Protein AF-A0A382LSY8-F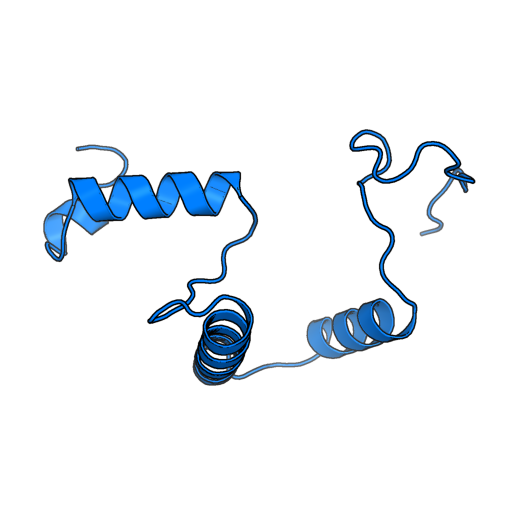1 (afdb_monomer_lite)

Sequence (92 aa):
MSVSPFVINAAGKLTALGGSAQSEQVAQVQFEAASQHVDLALLRSQVSKQIAGITGAEAACITSGAAAGIAISVAALITGDHLHRIQQLPQT

Radius of gyration: 18.02 Å; chains: 1; bounding box: 39×29×45 Å

Structure (mmCIF, N/CA/C/O backbone):
data_AF-A0A382LSY8-F1
#
_entry.id   AF-A0A382LSY8-F1
#
loop_
_atom_site.group_PDB
_atom_site.id
_atom_site.type_symbol
_atom_site.label_atom_id
_atom_site.label_alt_id
_atom_site.label_comp_id
_atom_site.label_asym_id
_atom_site.label_entity_id
_atom_site.label_seq_id
_atom_site.pdbx_PDB_ins_code
_atom_site.Cartn_x
_atom_site.Cartn_y
_atom_site.Cartn_z
_atom_site.occupancy
_atom_site.B_iso_or_equiv
_atom_site.auth_seq_id
_atom_site.auth_comp_id
_atom_site.auth_asym_id
_atom_site.auth_atom_id
_atom_site.pdbx_PDB_model_num
ATOM 1 N N . MET A 1 1 ? 1.614 4.957 24.619 1.00 51.38 1 MET A N 1
ATOM 2 C CA . MET A 1 1 ? 1.090 6.261 24.153 1.00 51.38 1 MET A CA 1
ATOM 3 C C . MET A 1 1 ? -0.402 6.101 23.916 1.00 51.38 1 MET A C 1
ATOM 5 O O . MET A 1 1 ? -0.769 5.165 23.223 1.00 51.38 1 MET A O 1
ATOM 9 N N . SER A 1 2 ? -1.243 6.940 24.524 1.00 60.12 2 SER A N 1
ATOM 10 C CA . SER A 1 2 ? -2.689 6.958 24.249 1.00 60.12 2 SER A CA 1
ATOM 11 C C . SER A 1 2 ? -2.961 7.866 23.053 1.00 60.12 2 SER A C 1
ATOM 13 O O . SER A 1 2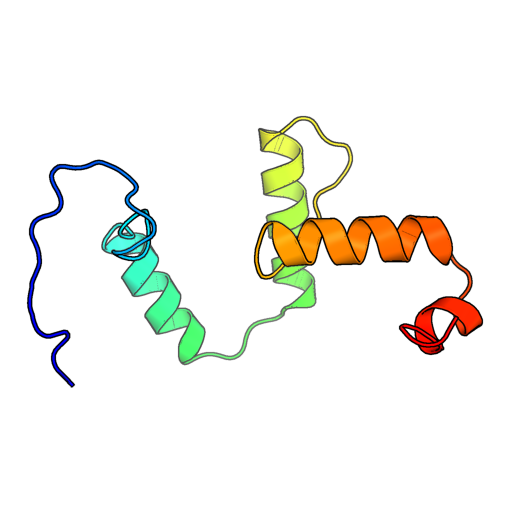 ? -2.403 8.961 22.989 1.00 60.12 2 SER A O 1
ATOM 15 N N . VAL A 1 3 ? -3.806 7.422 22.121 1.00 67.62 3 VAL A N 1
ATOM 16 C CA . VAL A 1 3 ? -4.323 8.262 21.033 1.00 67.62 3 VAL A CA 1
ATOM 17 C C . VAL A 1 3 ? -5.351 9.205 21.660 1.00 67.62 3 VAL A C 1
ATOM 19 O O . VAL A 1 3 ? -6.472 8.795 21.948 1.00 67.62 3 VAL A O 1
ATOM 22 N N . SER A 1 4 ? -4.951 10.438 21.965 1.00 73.31 4 SER A N 1
ATOM 23 C CA . SER A 1 4 ? -5.820 11.432 22.602 1.00 73.31 4 SER A CA 1
ATOM 24 C C . SER A 1 4 ? -5.872 12.714 21.769 1.00 73.31 4 SER A C 1
ATOM 26 O O . SER A 1 4 ? -4.810 13.197 21.370 1.00 73.31 4 SER A O 1
ATOM 28 N N . PRO A 1 5 ? -7.070 13.298 21.553 1.00 83.88 5 PRO A N 1
ATOM 29 C CA . PRO A 1 5 ? -8.376 12.874 22.085 1.00 83.88 5 PRO A CA 1
ATOM 30 C C . PRO A 1 5 ? -9.055 11.747 21.275 1.00 83.88 5 PRO A C 1
ATOM 32 O O . PRO A 1 5 ? -8.888 11.652 20.062 1.00 83.88 5 PRO A O 1
ATOM 35 N N . PHE A 1 6 ? -9.863 10.920 21.951 1.00 87.69 6 PHE A N 1
ATOM 36 C CA . PHE A 1 6 ? -10.808 9.989 21.316 1.00 87.69 6 PHE A CA 1
ATOM 37 C C . PHE A 1 6 ? -11.924 10.778 20.617 1.00 87.69 6 PHE A C 1
ATOM 39 O O . PHE A 1 6 ? -12.490 11.700 21.207 1.00 87.69 6 PHE A O 1
ATOM 46 N N . VAL A 1 7 ? -12.249 10.418 19.373 1.00 92.19 7 VAL A N 1
ATOM 47 C CA . VAL A 1 7 ? -13.218 11.143 18.538 1.00 92.19 7 VAL A CA 1
ATOM 48 C C . VAL A 1 7 ? -14.278 10.185 18.005 1.00 92.19 7 VAL A C 1
ATOM 50 O O . VAL A 1 7 ? -13.955 9.174 17.384 1.00 92.19 7 VAL A O 1
ATOM 53 N N . ILE A 1 8 ? -15.553 10.538 18.187 1.00 92.62 8 ILE A N 1
ATOM 54 C CA . ILE A 1 8 ? -16.672 9.883 17.502 1.00 92.62 8 ILE A CA 1
ATOM 55 C C . ILE A 1 8 ? -16.883 10.591 16.163 1.00 92.62 8 ILE A C 1
ATOM 57 O O . ILE A 1 8 ? -17.283 11.753 16.118 1.00 92.62 8 ILE A O 1
ATOM 61 N N . ASN A 1 9 ? -16.607 9.892 15.063 1.00 93.19 9 ASN A N 1
ATOM 62 C CA . ASN A 1 9 ? -16.765 10.428 13.714 1.00 93.19 9 ASN A CA 1
ATOM 63 C C . ASN A 1 9 ? -18.143 10.067 13.130 1.00 93.19 9 ASN A C 1
ATOM 65 O O . ASN A 1 9 ? -18.366 8.930 12.717 1.00 93.19 9 ASN A O 1
ATOM 69 N N . ALA A 1 10 ? -19.039 11.054 13.044 1.00 94.50 10 ALA A N 1
ATOM 70 C CA . ALA A 1 10 ? -20.347 10.940 12.388 1.00 94.50 10 ALA A CA 1
ATOM 71 C C . ALA A 1 10 ? -20.379 11.529 10.956 1.00 94.50 10 ALA A C 1
ATOM 73 O O . ALA A 1 10 ? -21.440 11.605 10.345 1.00 94.50 10 ALA A O 1
ATOM 74 N N . ALA A 1 11 ? -19.228 11.940 10.407 1.00 94.69 11 ALA A N 1
ATOM 75 C CA . ALA A 1 11 ? -19.094 12.597 9.100 1.00 94.69 11 ALA A CA 1
ATOM 76 C C . ALA A 1 11 ? -18.616 11.649 7.976 1.00 94.69 11 ALA A C 1
ATOM 78 O O . ALA A 1 11 ? -18.196 12.095 6.908 1.00 94.69 11 ALA A O 1
ATOM 79 N N . GLY A 1 12 ? -18.640 10.331 8.197 1.00 91.81 12 GLY A N 1
ATOM 80 C CA . GLY A 1 12 ? -18.200 9.342 7.208 1.00 91.81 12 GLY A CA 1
ATOM 81 C C . GLY A 1 12 ? -16.673 9.235 7.109 1.00 91.81 12 GLY A C 1
ATOM 82 O O . GLY A 1 12 ? -15.989 9.106 8.121 1.00 91.81 12 GLY A O 1
ATOM 83 N N . LYS A 1 13 ? -16.111 9.233 5.893 1.00 92.25 13 LYS A N 1
ATOM 84 C CA . LYS A 1 13 ? -14.667 9.013 5.646 1.00 92.25 13 LYS A CA 1
ATOM 85 C C . LYS A 1 13 ? -13.873 10.323 5.650 1.00 92.25 13 LYS A C 1
ATOM 87 O O . LYS A 1 13 ? -13.232 10.679 4.667 1.00 92.25 13 LYS A O 1
ATOM 92 N N . LEU A 1 14 ? -13.949 11.056 6.758 1.00 94.75 14 LEU A N 1
ATOM 93 C CA . LEU A 1 14 ? -13.377 12.394 6.884 1.00 94.75 14 LEU A CA 1
ATOM 94 C C . LEU A 1 14 ? -11.837 12.370 6.879 1.00 94.75 14 LEU A C 1
ATOM 96 O O . LEU A 1 14 ? -11.214 11.869 7.814 1.00 94.75 14 LEU A O 1
ATOM 100 N N . THR A 1 15 ? -11.216 12.973 5.860 1.00 94.06 15 THR A N 1
ATOM 101 C CA . THR A 1 15 ? -9.749 13.031 5.692 1.00 94.06 15 THR A CA 1
ATOM 102 C C . THR A 1 15 ? -9.032 13.656 6.887 1.00 94.06 15 THR A C 1
ATOM 104 O O . THR A 1 15 ? -7.996 13.152 7.306 1.00 94.06 15 THR A O 1
ATOM 107 N N . ALA A 1 16 ? -9.604 14.708 7.484 1.00 93.62 16 ALA A N 1
ATOM 108 C CA . ALA A 1 16 ? -9.028 15.374 8.655 1.00 93.62 16 ALA A CA 1
ATOM 109 C C . ALA A 1 16 ? -8.916 14.457 9.891 1.00 93.62 16 ALA A C 1
ATOM 111 O O . ALA A 1 16 ? -8.104 14.723 10.769 1.00 93.62 16 ALA A O 1
ATOM 112 N N . LEU A 1 17 ? -9.703 13.374 9.946 1.00 92.94 17 LEU A N 1
ATOM 113 C CA . LEU A 1 17 ? -9.657 12.352 10.999 1.00 92.94 17 LEU A CA 1
ATOM 114 C C . LEU A 1 17 ? -8.981 11.047 10.537 1.00 92.94 17 LEU A C 1
ATOM 116 O O . LEU A 1 17 ? -9.107 10.023 11.202 1.00 92.94 17 LEU A O 1
ATOM 120 N N . GLY A 1 18 ? -8.291 11.054 9.393 1.00 90.62 18 GLY A N 1
ATOM 121 C CA . GLY A 1 18 ? -7.599 9.873 8.862 1.00 90.62 18 GLY A CA 1
ATOM 122 C C . GLY A 1 18 ? -8.470 8.932 8.020 1.00 90.62 18 GLY A C 1
ATOM 123 O O . GLY A 1 18 ? -8.028 7.844 7.660 1.00 90.62 18 GLY A O 1
ATOM 124 N N . GLY A 1 19 ? -9.692 9.334 7.654 1.00 93.25 19 GLY A N 1
ATOM 125 C CA . GLY A 1 19 ? -10.540 8.580 6.731 1.00 93.25 19 GLY A CA 1
ATOM 126 C C . GLY A 1 19 ? -11.268 7.399 7.382 1.00 93.25 19 GLY A C 1
ATOM 127 O O . GLY A 1 19 ? -12.140 7.590 8.228 1.00 93.25 19 GLY A O 1
ATOM 128 N N . SER A 1 20 ? -10.994 6.176 6.917 1.00 92.94 20 SER A N 1
ATOM 129 C CA . SER A 1 20 ? -11.632 4.958 7.440 1.00 92.94 20 SER A CA 1
ATOM 130 C C . SER A 1 20 ? -10.847 4.385 8.613 1.00 92.94 20 SER A C 1
ATOM 132 O O . SER A 1 20 ? -9.693 4.006 8.439 1.00 92.94 20 SER A O 1
ATOM 134 N N . ALA A 1 21 ? -11.502 4.206 9.761 1.00 92.44 21 ALA A N 1
ATOM 135 C CA . ALA A 1 21 ? -10.973 3.345 10.813 1.00 92.44 21 ALA A CA 1
ATOM 136 C C . ALA A 1 21 ? -10.907 1.887 10.325 1.00 92.44 21 ALA A C 1
ATOM 138 O O . ALA A 1 21 ? -11.820 1.416 9.637 1.00 92.44 21 ALA A O 1
ATOM 139 N N . GLN A 1 22 ? -9.828 1.185 10.672 1.00 94.19 22 GLN A N 1
ATOM 140 C CA . GLN A 1 22 ? -9.700 -0.245 10.406 1.00 94.19 22 GLN A CA 1
ATOM 141 C C . GLN A 1 22 ? -10.585 -1.050 11.364 1.00 94.19 22 GLN A C 1
ATOM 143 O O . GLN A 1 22 ? -10.817 -0.643 12.500 1.00 94.19 22 GLN A O 1
ATOM 148 N N . SER A 1 23 ? -11.068 -2.209 10.914 1.00 96.44 23 SER A N 1
ATOM 149 C CA . SER A 1 23 ? -11.669 -3.198 11.816 1.00 96.44 23 SER A CA 1
ATOM 150 C C . SER A 1 23 ? -10.610 -3.766 12.765 1.00 96.44 23 SER A C 1
ATOM 152 O O . SER A 1 23 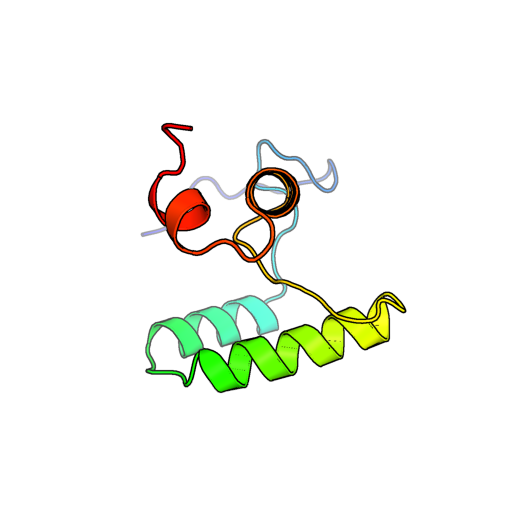? -9.450 -3.882 12.366 1.00 96.44 23 SER A O 1
ATOM 154 N N . GLU A 1 24 ? -11.022 -4.220 13.949 1.00 96.25 24 GLU A N 1
ATOM 155 C CA . GLU A 1 24 ? -10.140 -4.833 14.955 1.00 96.25 24 GLU A CA 1
ATOM 156 C C . GLU A 1 24 ? -9.273 -5.959 14.376 1.00 96.25 24 GLU A C 1
ATOM 158 O O . GLU A 1 24 ? -8.060 -5.968 14.565 1.00 96.25 24 GLU A O 1
ATOM 163 N N . GLN A 1 25 ? -9.870 -6.840 13.567 1.00 97.75 25 GLN A N 1
ATOM 164 C CA . GLN A 1 25 ? -9.156 -7.938 12.915 1.00 97.75 25 GLN A CA 1
ATOM 165 C C . GLN A 1 25 ? -7.984 -7.451 12.046 1.00 97.75 25 GLN A C 1
ATOM 167 O O . GLN A 1 25 ? -6.892 -8.006 12.106 1.00 97.75 25 GLN A O 1
ATOM 172 N N . VAL A 1 26 ? -8.191 -6.406 11.239 1.00 96.94 26 VAL A N 1
ATOM 173 C CA . VAL A 1 26 ? -7.146 -5.859 10.355 1.00 96.94 26 VAL A CA 1
ATOM 174 C C . VAL A 1 26 ? -6.041 -5.190 11.170 1.00 96.94 26 VAL A C 1
ATOM 176 O O . VAL A 1 26 ? -4.865 -5.397 10.874 1.00 96.94 26 VAL A O 1
ATOM 179 N N . ALA A 1 27 ? -6.407 -4.432 12.207 1.00 96.56 27 ALA A N 1
ATOM 180 C CA . ALA A 1 27 ? -5.439 -3.784 13.088 1.00 96.56 27 ALA A CA 1
ATOM 181 C C . ALA A 1 27 ? -4.553 -4.817 13.809 1.00 96.56 27 ALA A C 1
ATOM 183 O O . ALA A 1 27 ? -3.337 -4.641 13.883 1.00 96.56 27 ALA A O 1
ATOM 184 N N . GLN A 1 28 ? -5.144 -5.923 14.270 1.00 96.44 28 GLN A N 1
ATOM 185 C CA . GLN A 1 28 ? -4.420 -7.012 14.924 1.00 96.44 28 GLN A CA 1
ATOM 186 C C . GLN A 1 28 ? -3.427 -7.698 13.972 1.00 96.44 28 GLN A C 1
ATOM 188 O O . GLN A 1 28 ? -2.258 -7.862 14.314 1.00 96.44 28 GLN A O 1
ATOM 193 N N . VAL A 1 29 ? -3.850 -8.020 12.744 1.00 95.81 29 VAL A N 1
ATOM 194 C CA . VAL A 1 29 ? -2.955 -8.609 11.730 1.00 95.81 29 VAL A CA 1
ATOM 195 C C . VAL A 1 29 ? -1.813 -7.653 11.375 1.00 95.81 29 VAL A C 1
ATOM 197 O O . VAL A 1 29 ? -0.671 -8.082 11.216 1.00 95.81 29 VAL A O 1
ATOM 200 N N . GLN A 1 30 ? -2.091 -6.350 11.268 1.00 94.88 30 GLN A N 1
ATOM 201 C CA . GLN A 1 30 ? -1.054 -5.354 10.998 1.00 94.88 30 GLN A CA 1
ATOM 202 C C . GLN A 1 30 ? -0.034 -5.267 12.143 1.00 94.88 30 GLN A C 1
ATOM 204 O O . GLN A 1 30 ? 1.165 -5.165 11.879 1.00 94.88 30 GLN A O 1
ATOM 209 N N . PHE A 1 31 ? -0.493 -5.340 13.395 1.00 95.19 31 PHE A N 1
ATOM 210 C CA . PHE A 1 31 ? 0.376 -5.387 14.571 1.00 95.19 31 PHE A CA 1
ATOM 211 C C . PHE A 1 31 ? 1.285 -6.624 14.561 1.00 95.19 31 PHE A C 1
ATOM 213 O O . PHE A 1 31 ? 2.496 -6.500 14.743 1.00 95.19 31 PHE A O 1
ATOM 220 N N . GLU A 1 32 ? 0.729 -7.804 14.285 1.00 94.50 32 GLU A N 1
ATOM 221 C CA . GLU A 1 32 ? 1.500 -9.048 14.196 1.00 94.50 32 GLU A CA 1
ATOM 222 C C . GLU A 1 32 ? 2.550 -8.981 13.083 1.00 94.50 32 GLU A C 1
ATOM 224 O O . GLU A 1 32 ? 3.731 -9.239 13.334 1.00 94.50 32 GLU A O 1
ATOM 229 N N . ALA A 1 33 ? 2.150 -8.547 11.883 1.00 93.62 33 ALA A N 1
ATOM 230 C CA . ALA A 1 33 ? 3.042 -8.412 10.735 1.00 93.62 33 ALA A CA 1
ATOM 231 C C . ALA A 1 33 ? 4.208 -7.445 11.004 1.00 93.62 33 ALA A C 1
ATOM 233 O O . ALA A 1 33 ? 5.320 -7.687 10.541 1.00 93.62 33 ALA A O 1
ATOM 234 N N . ALA A 1 34 ? 3.987 -6.381 11.785 1.00 95.06 34 ALA A N 1
ATOM 235 C CA . ALA A 1 34 ? 5.032 -5.420 12.141 1.00 95.06 34 ALA A CA 1
ATOM 236 C C . ALA A 1 34 ? 6.146 -6.013 13.027 1.00 95.06 34 ALA A C 1
ATOM 238 O O . ALA A 1 34 ? 7.233 -5.443 13.107 1.00 95.06 34 ALA A O 1
ATOM 239 N N . SER A 1 35 ? 5.890 -7.146 13.686 1.00 95.75 35 SER A N 1
ATOM 240 C CA . SER A 1 35 ? 6.838 -7.823 14.582 1.00 95.75 35 SER A CA 1
ATOM 241 C C . SER A 1 35 ? 7.560 -9.017 13.943 1.00 95.75 35 SER A C 1
ATOM 243 O O . SER A 1 35 ? 8.328 -9.707 14.616 1.00 95.75 35 SER A O 1
ATOM 245 N N . GLN A 1 36 ? 7.324 -9.279 12.654 1.00 95.38 36 GLN A N 1
ATOM 246 C CA . GLN A 1 36 ? 7.806 -10.468 11.952 1.00 95.38 36 GLN A CA 1
ATOM 247 C C . GLN A 1 36 ? 8.539 -10.105 10.656 1.00 95.38 36 GLN A C 1
ATOM 249 O O . GLN A 1 36 ? 8.327 -9.052 10.060 1.00 95.38 36 GLN A O 1
ATOM 254 N N . HIS A 1 37 ? 9.395 -11.015 10.191 1.00 95.25 37 HIS A N 1
ATOM 255 C CA . HIS A 1 37 ? 9.946 -10.941 8.841 1.00 95.25 37 HIS A CA 1
ATOM 256 C C . HIS A 1 37 ? 8.993 -11.641 7.874 1.00 95.25 37 HIS A C 1
ATOM 258 O O . HIS A 1 37 ? 8.514 -12.737 8.159 1.00 95.25 37 HIS A O 1
ATOM 264 N N . VAL A 1 38 ? 8.747 -11.024 6.721 1.00 91.19 38 VAL A N 1
ATOM 265 C CA . VAL A 1 38 ? 7.845 -11.551 5.691 1.00 91.19 38 VAL A CA 1
ATOM 266 C C . VAL A 1 38 ? 8.554 -11.617 4.344 1.00 91.19 38 VAL A C 1
ATOM 268 O O . VAL A 1 38 ? 9.350 -10.739 4.004 1.00 91.19 38 VAL A O 1
ATOM 271 N N . ASP A 1 39 ? 8.241 -12.640 3.549 1.00 95.62 39 ASP A N 1
ATOM 272 C CA . ASP A 1 39 ? 8.638 -12.677 2.143 1.00 95.62 39 ASP A CA 1
ATOM 273 C C . ASP A 1 39 ? 7.797 -11.661 1.359 1.00 95.62 39 ASP A C 1
ATOM 275 O O . ASP A 1 39 ? 6.662 -11.920 0.944 1.00 95.62 39 ASP A O 1
ATOM 279 N N . LEU A 1 40 ? 8.362 -10.468 1.175 1.00 93.94 40 LEU A N 1
ATOM 280 C CA . LEU A 1 40 ? 7.697 -9.375 0.472 1.00 93.94 40 LEU A CA 1
ATOM 281 C C . LEU A 1 40 ? 7.460 -9.679 -1.010 1.00 93.94 40 LEU A C 1
ATOM 283 O O . LEU A 1 40 ? 6.515 -9.134 -1.584 1.00 93.94 40 LEU A O 1
ATOM 287 N N . ALA A 1 41 ? 8.283 -10.518 -1.644 1.00 95.69 41 ALA A N 1
ATOM 288 C CA . ALA A 1 41 ? 8.105 -10.861 -3.051 1.00 95.69 41 ALA A CA 1
ATOM 289 C C . ALA A 1 41 ? 6.878 -11.764 -3.224 1.00 95.69 41 ALA A C 1
ATOM 291 O O . ALA A 1 41 ? 6.003 -11.471 -4.049 1.00 95.69 41 ALA A O 1
ATOM 292 N N . LEU A 1 42 ? 6.770 -12.803 -2.389 1.00 96.50 42 LEU A N 1
ATOM 293 C CA . LEU A 1 42 ? 5.602 -13.680 -2.356 1.00 96.50 42 LEU A CA 1
ATOM 294 C C . LEU A 1 42 ? 4.332 -12.900 -1.997 1.00 96.50 42 LEU A C 1
ATOM 296 O O . LEU A 1 42 ? 3.334 -12.992 -2.717 1.00 96.50 42 LEU A O 1
ATOM 300 N N . LEU A 1 43 ? 4.386 -12.086 -0.938 1.00 94.69 43 LEU A N 1
ATOM 301 C CA . LEU A 1 43 ? 3.246 -11.291 -0.476 1.00 94.69 43 LEU A CA 1
ATOM 302 C C . LEU A 1 43 ? 2.736 -10.347 -1.573 1.00 94.69 43 LEU A C 1
ATOM 304 O O . LEU A 1 43 ? 1.540 -10.317 -1.863 1.00 94.69 43 LEU A O 1
ATOM 308 N N . ARG A 1 44 ? 3.635 -9.613 -2.243 1.00 95.25 44 ARG A N 1
ATOM 309 C CA . ARG A 1 44 ? 3.258 -8.713 -3.347 1.00 95.25 44 ARG A CA 1
ATOM 310 C C . ARG A 1 44 ? 2.619 -9.469 -4.508 1.00 95.25 44 ARG A C 1
ATOM 312 O O . ARG A 1 44 ? 1.632 -8.987 -5.058 1.00 95.25 44 ARG A O 1
ATOM 319 N N . SER A 1 45 ? 3.144 -10.643 -4.868 1.00 96.19 45 SER A N 1
ATOM 320 C CA . SER A 1 45 ? 2.572 -11.473 -5.937 1.00 96.19 45 SER A CA 1
ATOM 321 C C . SER A 1 45 ? 1.156 -11.946 -5.599 1.00 96.19 45 SER A C 1
ATOM 323 O O . SER A 1 45 ? 0.254 -11.859 -6.435 1.00 96.19 45 SER A O 1
ATOM 325 N N . GLN A 1 46 ? 0.936 -12.406 -4.365 1.00 97.06 46 GLN A N 1
ATOM 326 C CA . GLN A 1 46 ? -0.374 -12.875 -3.910 1.00 97.06 46 GLN A CA 1
ATOM 327 C C . GLN A 1 46 ? -1.406 -11.744 -3.884 1.00 97.06 46 GLN A C 1
ATOM 329 O O . GLN A 1 46 ? -2.487 -11.893 -4.456 1.00 97.06 46 GLN A O 1
ATOM 334 N N . VAL A 1 47 ? -1.056 -10.596 -3.297 1.00 96.56 47 VAL A N 1
ATOM 335 C CA . VAL A 1 47 ? -1.962 -9.440 -3.221 1.00 96.56 47 VAL A CA 1
ATOM 336 C C . VAL A 1 47 ? -2.262 -8.889 -4.617 1.00 96.56 47 VAL A C 1
ATOM 338 O O . VAL A 1 47 ? -3.407 -8.547 -4.903 1.00 96.56 47 VAL A O 1
ATOM 341 N N . SER A 1 48 ? -1.272 -8.863 -5.517 1.00 97.69 48 SER A N 1
ATOM 342 C CA . SER A 1 48 ? -1.475 -8.452 -6.911 1.00 97.69 48 SER A CA 1
ATOM 343 C C . SER A 1 48 ? -2.554 -9.295 -7.598 1.00 97.69 48 SER A C 1
ATOM 345 O O . SER A 1 48 ? -3.503 -8.742 -8.151 1.00 97.69 48 SER A O 1
ATOM 347 N N . LYS A 1 49 ? -2.467 -10.629 -7.487 1.00 98.00 49 LYS A N 1
ATOM 348 C CA . LYS A 1 49 ? -3.460 -11.556 -8.056 1.00 98.00 49 LYS A CA 1
ATOM 349 C C . LYS A 1 49 ? -4.849 -11.363 -7.454 1.00 98.00 49 LYS A C 1
ATOM 351 O O . LYS A 1 49 ? -5.834 -11.374 -8.185 1.00 98.00 49 LYS A O 1
ATOM 356 N N . GLN A 1 50 ? -4.932 -11.181 -6.136 1.00 98.19 50 GLN A N 1
ATOM 357 C CA . GLN A 1 50 ? -6.207 -10.959 -5.453 1.00 98.19 50 GLN A CA 1
ATOM 358 C C . GLN A 1 50 ? -6.879 -9.665 -5.916 1.00 98.19 50 GLN A C 1
ATOM 360 O O . GLN A 1 50 ? -8.049 -9.691 -6.292 1.00 98.19 50 GLN A O 1
ATOM 365 N N . ILE A 1 51 ? -6.145 -8.549 -5.934 1.00 97.62 51 ILE A N 1
ATOM 366 C CA . ILE A 1 51 ? -6.689 -7.259 -6.374 1.00 97.62 51 ILE A CA 1
ATOM 367 C C . ILE A 1 51 ? -7.083 -7.326 -7.850 1.00 97.62 51 ILE A C 1
ATOM 369 O O . ILE A 1 51 ? -8.186 -6.907 -8.180 1.00 97.62 51 ILE A O 1
ATOM 373 N N . ALA A 1 52 ? -6.235 -7.892 -8.714 1.00 98.12 52 ALA A N 1
ATOM 374 C CA . ALA A 1 52 ? -6.541 -8.068 -10.132 1.00 98.12 52 ALA A CA 1
ATOM 375 C C . ALA A 1 52 ? -7.839 -8.869 -10.346 1.00 98.12 52 ALA A C 1
ATOM 377 O O . ALA A 1 52 ? -8.695 -8.458 -11.125 1.00 98.12 52 ALA A O 1
ATOM 378 N N . GLY A 1 53 ? -8.039 -9.953 -9.587 1.00 98.38 53 GLY A N 1
ATOM 379 C CA . GLY A 1 53 ? -9.275 -10.739 -9.632 1.00 98.38 53 GLY A CA 1
ATOM 380 C C . GLY A 1 53 ? -10.517 -9.967 -9.171 1.00 98.38 53 GLY A C 1
ATOM 381 O O . GLY A 1 53 ? -11.592 -10.159 -9.731 1.00 98.38 53 GLY A O 1
ATOM 382 N N . ILE A 1 54 ? -10.376 -9.073 -8.187 1.00 98.25 54 ILE A N 1
ATOM 383 C CA . ILE A 1 54 ? -11.477 -8.228 -7.694 1.00 98.25 54 ILE A CA 1
ATOM 384 C C . ILE A 1 54 ? -11.818 -7.117 -8.696 1.00 98.25 54 ILE A C 1
ATOM 386 O O . ILE A 1 54 ? -12.990 -6.791 -8.873 1.00 98.25 54 ILE A O 1
ATOM 390 N N . THR A 1 55 ? -10.814 -6.510 -9.332 1.00 97.75 55 THR A N 1
ATOM 391 C CA . THR A 1 55 ? -11.007 -5.362 -10.231 1.00 97.75 55 THR A CA 1
ATOM 392 C C . THR A 1 55 ? -11.257 -5.755 -11.685 1.00 97.75 55 THR A C 1
ATOM 394 O O . THR A 1 55 ? -11.700 -4.912 -12.462 1.00 97.75 55 THR A O 1
ATOM 397 N N . GLY A 1 56 ? -10.962 -7.000 -12.068 1.00 97.81 56 GLY A N 1
ATOM 398 C CA . GLY A 1 56 ? -10.983 -7.457 -13.460 1.00 97.81 56 GLY A CA 1
ATOM 399 C C . GLY A 1 56 ? -9.788 -6.972 -14.291 1.00 97.81 56 GLY A C 1
ATOM 400 O O . GLY A 1 56 ? -9.827 -7.058 -15.515 1.00 97.81 56 GLY A O 1
ATOM 401 N N . ALA A 1 57 ? -8.744 -6.440 -13.650 1.00 97.44 57 ALA A N 1
ATOM 402 C CA . ALA A 1 57 ? -7.522 -6.014 -14.325 1.00 97.44 57 ALA A CA 1
ATOM 403 C C . ALA A 1 57 ? -6.600 -7.205 -14.637 1.00 97.44 57 ALA A C 1
ATOM 405 O O . ALA A 1 57 ? -6.653 -8.240 -13.977 1.00 97.44 57 ALA A O 1
ATOM 406 N N . GLU A 1 58 ? -5.693 -7.035 -15.600 1.00 96.56 58 GLU A N 1
ATOM 407 C CA . GLU A 1 58 ? -4.684 -8.052 -15.944 1.00 96.56 58 GLU A CA 1
ATOM 408 C C . GLU A 1 58 ? -3.657 -8.258 -14.817 1.00 96.56 58 GLU A C 1
ATOM 410 O O . GLU A 1 58 ? -3.170 -9.365 -14.592 1.00 96.56 58 GLU A O 1
ATOM 415 N N . ALA A 1 59 ? -3.336 -7.185 -14.090 1.00 95.44 59 ALA A N 1
ATOM 416 C CA . ALA A 1 59 ? -2.435 -7.184 -12.946 1.00 95.44 59 ALA A CA 1
ATOM 417 C C . ALA A 1 59 ? -2.746 -6.002 -12.015 1.00 95.44 59 ALA A C 1
ATOM 419 O O . ALA A 1 59 ? -3.412 -5.041 -12.401 1.00 95.44 59 ALA A O 1
ATOM 420 N N . ALA A 1 60 ? -2.219 -6.047 -10.789 1.00 96.62 60 ALA A N 1
ATOM 421 C CA . ALA A 1 60 ? -2.310 -4.938 -9.842 1.00 96.62 60 ALA A CA 1
ATOM 422 C C . ALA A 1 60 ? -0.950 -4.613 -9.213 1.00 96.62 60 ALA A C 1
ATOM 424 O O . ALA A 1 60 ? -0.193 -5.509 -8.832 1.00 96.62 60 ALA A O 1
ATOM 425 N N . CYS A 1 61 ? -0.652 -3.323 -9.061 1.00 95.31 61 CYS A N 1
ATOM 426 C CA . CYS A 1 61 ? 0.542 -2.838 -8.374 1.00 95.31 61 CYS A CA 1
ATOM 427 C C . CYS A 1 61 ? 0.138 -2.121 -7.083 1.00 95.31 61 CYS A C 1
ATOM 429 O O . CYS A 1 61 ? -0.641 -1.171 -7.110 1.00 95.31 61 CYS A O 1
ATOM 431 N N . ILE A 1 62 ? 0.664 -2.589 -5.950 1.00 94.94 62 ILE A N 1
ATOM 432 C CA . ILE A 1 62 ? 0.384 -2.028 -4.630 1.00 94.94 62 ILE A CA 1
ATOM 433 C C . ILE A 1 62 ? 1.407 -0.930 -4.348 1.00 94.94 62 ILE A C 1
ATOM 435 O O . ILE A 1 62 ? 2.614 -1.157 -4.441 1.00 94.94 62 ILE A O 1
ATOM 439 N N . THR A 1 63 ? 0.919 0.246 -3.969 1.00 95.44 63 THR A N 1
ATOM 440 C CA . THR A 1 63 ? 1.734 1.404 -3.586 1.00 95.44 63 THR A CA 1
ATOM 441 C C . THR A 1 63 ? 1.295 1.925 -2.218 1.00 95.44 63 THR A C 1
ATOM 443 O O . THR A 1 63 ? 0.330 1.433 -1.632 1.00 95.44 63 THR A O 1
ATOM 446 N N . SER A 1 64 ? 1.992 2.930 -1.685 1.00 94.38 64 SER A N 1
ATOM 447 C CA . SER A 1 64 ? 1.643 3.549 -0.398 1.00 94.38 64 SER A CA 1
ATOM 448 C C . SER A 1 64 ? 0.328 4.341 -0.420 1.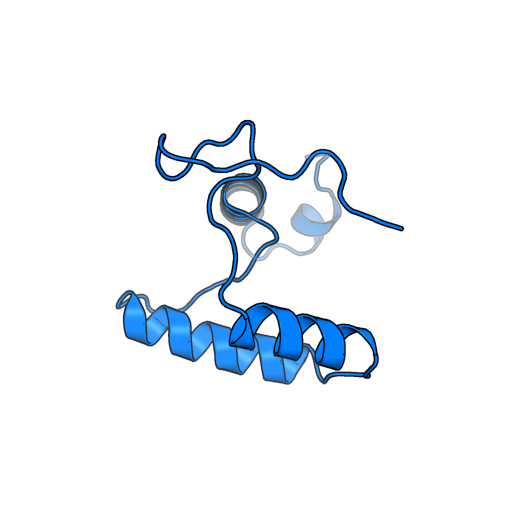00 94.38 64 SER A C 1
ATOM 450 O O . SER A 1 64 ? -0.184 4.701 0.636 1.00 94.38 64 SER A O 1
ATOM 452 N N . GLY A 1 65 ? -0.229 4.625 -1.601 1.00 94.94 65 GLY A N 1
ATOM 453 C CA . GLY A 1 65 ? -1.487 5.348 -1.761 1.00 94.94 65 GLY A CA 1
ATOM 454 C C . GLY A 1 65 ? -1.692 5.866 -3.185 1.00 94.94 65 GLY A C 1
ATOM 455 O O . GLY A 1 65 ? -0.814 5.748 -4.040 1.00 94.94 65 GLY A O 1
ATOM 456 N N . ALA A 1 66 ? -2.846 6.491 -3.437 1.00 95.38 66 ALA A N 1
ATOM 457 C CA . ALA A 1 66 ? -3.240 6.942 -4.777 1.00 95.38 66 ALA A CA 1
ATOM 458 C C . ALA A 1 66 ? -2.225 7.905 -5.420 1.00 95.38 66 ALA A C 1
ATOM 460 O O . ALA A 1 66 ? -1.881 7.735 -6.585 1.00 95.38 66 ALA A O 1
ATOM 461 N N . ALA A 1 67 ? -1.690 8.867 -4.658 1.00 97.25 67 ALA A N 1
ATOM 462 C CA . ALA A 1 67 ? -0.686 9.807 -5.163 1.00 97.25 67 ALA A CA 1
ATOM 463 C C . ALA A 1 67 ? 0.601 9.097 -5.627 1.00 97.25 67 ALA A C 1
ATOM 465 O O . ALA A 1 67 ? 1.110 9.387 -6.707 1.00 97.25 67 ALA A O 1
ATOM 466 N N . ALA A 1 68 ? 1.090 8.121 -4.853 1.00 97.31 68 ALA A N 1
ATOM 467 C CA . ALA A 1 68 ? 2.240 7.305 -5.240 1.00 97.31 68 ALA A CA 1
ATOM 468 C C . ALA A 1 68 ? 1.923 6.409 -6.448 1.00 97.31 68 ALA A C 1
ATOM 470 O O . ALA A 1 68 ? 2.771 6.243 -7.319 1.00 97.31 68 ALA A O 1
ATOM 471 N N . GLY A 1 69 ? 0.698 5.872 -6.523 1.00 97.12 69 GLY A N 1
ATOM 472 C CA . GLY A 1 69 ? 0.205 5.140 -7.692 1.00 97.12 69 GLY A CA 1
ATOM 473 C C . GLY A 1 69 ? 0.283 5.978 -8.964 1.00 97.12 69 GLY A C 1
ATOM 474 O O . GLY A 1 69 ? 0.929 5.564 -9.919 1.00 97.12 69 GLY A O 1
ATOM 475 N N . ILE A 1 70 ? -0.279 7.189 -8.939 1.00 97.44 70 ILE A N 1
ATOM 476 C CA . ILE A 1 70 ? -0.225 8.131 -10.066 1.00 97.44 70 ILE A CA 1
ATOM 477 C C . ILE A 1 70 ? 1.227 8.440 -10.445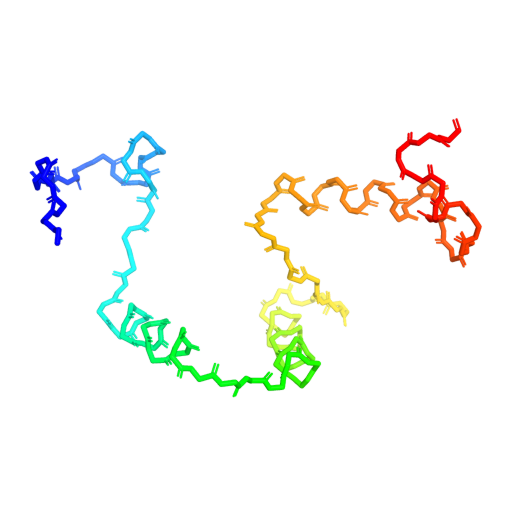 1.00 97.44 70 ILE A C 1
ATOM 479 O O . ILE A 1 70 ? 1.581 8.337 -11.618 1.00 97.44 70 ILE A O 1
ATOM 483 N N . ALA A 1 71 ? 2.075 8.776 -9.468 1.00 96.50 71 ALA A N 1
ATOM 484 C CA . ALA A 1 71 ? 3.475 9.106 -9.721 1.00 96.50 71 ALA A CA 1
ATOM 485 C C . ALA A 1 71 ? 4.228 7.954 -10.411 1.00 96.50 71 ALA A C 1
ATOM 487 O O . ALA A 1 71 ? 4.902 8.177 -11.415 1.00 96.50 71 ALA A O 1
ATOM 488 N N . ILE A 1 72 ? 4.076 6.720 -9.918 1.00 95.75 72 ILE A N 1
ATOM 489 C CA . ILE A 1 72 ? 4.732 5.537 -10.492 1.00 95.75 72 ILE A CA 1
ATOM 490 C C . ILE A 1 72 ? 4.158 5.201 -11.874 1.00 95.75 72 ILE A C 1
ATOM 492 O O . ILE A 1 72 ? 4.923 4.867 -12.776 1.00 95.75 72 ILE A O 1
ATOM 496 N N . SER A 1 73 ? 2.844 5.326 -12.079 1.00 96.25 73 SER A N 1
ATOM 497 C CA . SER A 1 73 ? 2.226 5.113 -13.394 1.00 96.25 73 SER A CA 1
ATOM 498 C C . SER A 1 73 ? 2.748 6.099 -14.438 1.00 96.25 73 SER A C 1
ATOM 500 O O . SER A 1 73 ? 3.103 5.691 -15.541 1.00 96.25 73 SER A O 1
ATOM 502 N N . VAL A 1 74 ? 2.849 7.386 -14.094 1.00 96.31 74 VAL A N 1
ATOM 503 C CA . VAL A 1 74 ? 3.411 8.405 -14.995 1.00 96.31 74 VAL A CA 1
ATOM 504 C C . VAL A 1 74 ? 4.894 8.139 -15.261 1.00 96.31 74 VAL A C 1
ATOM 506 O O . VAL A 1 74 ? 5.323 8.171 -16.413 1.00 96.31 74 VAL A O 1
ATOM 509 N N . ALA A 1 75 ? 5.670 7.811 -14.226 1.00 95.94 75 ALA A N 1
ATOM 510 C CA . ALA A 1 75 ? 7.078 7.447 -14.370 1.00 95.94 75 ALA A CA 1
ATOM 511 C C . ALA A 1 75 ? 7.278 6.256 -15.323 1.00 95.94 75 ALA A C 1
ATOM 513 O O . ALA A 1 75 ? 8.159 6.302 -16.184 1.00 95.94 75 ALA A O 1
ATOM 514 N N . ALA A 1 76 ? 6.437 5.223 -15.219 1.00 95.75 76 ALA A N 1
ATOM 515 C CA . ALA A 1 76 ? 6.480 4.058 -16.100 1.00 95.75 76 ALA A CA 1
ATOM 516 C C . ALA A 1 76 ? 6.197 4.433 -17.565 1.00 95.75 76 ALA A C 1
ATOM 518 O O . ALA A 1 76 ? 6.897 3.967 -18.458 1.00 95.75 76 ALA A O 1
ATOM 519 N N . LEU A 1 77 ? 5.235 5.328 -17.821 1.00 95.81 77 LEU A N 1
ATOM 520 C CA . LEU A 1 77 ? 4.937 5.805 -19.178 1.00 95.81 77 LEU A CA 1
ATOM 521 C C . LEU A 1 77 ? 6.088 6.617 -19.793 1.00 95.81 77 LEU A C 1
ATOM 523 O O . LEU A 1 77 ? 6.356 6.488 -20.984 1.00 95.81 77 LEU A O 1
ATOM 527 N N . ILE A 1 78 ? 6.771 7.446 -18.997 1.00 95.94 78 ILE A N 1
ATOM 528 C CA . ILE A 1 78 ? 7.898 8.272 -19.466 1.00 95.94 78 ILE A CA 1
ATOM 529 C C . ILE A 1 78 ? 9.130 7.408 -19.769 1.00 95.94 78 ILE A C 1
ATOM 531 O O . ILE A 1 78 ? 9.831 7.621 -20.762 1.00 95.94 78 ILE A O 1
ATOM 535 N N . THR A 1 79 ? 9.423 6.450 -18.891 1.00 96.81 79 THR A N 1
ATOM 536 C CA . THR A 1 79 ? 10.671 5.677 -18.941 1.00 96.81 79 THR A CA 1
ATOM 537 C C . THR A 1 79 ? 10.567 4.403 -19.778 1.00 96.81 79 THR A C 1
ATOM 539 O O . THR A 1 79 ? 11.579 3.985 -20.347 1.00 96.81 79 THR A O 1
ATOM 542 N N . GLY A 1 80 ? 9.372 3.820 -19.911 1.00 95.62 80 GLY A N 1
ATOM 543 C CA . GLY A 1 80 ? 9.181 2.491 -20.491 1.00 95.62 80 GLY A CA 1
ATOM 544 C C . GLY A 1 80 ? 10.004 1.437 -19.743 1.00 95.62 80 GLY A C 1
ATOM 545 O O . GLY A 1 80 ? 10.252 1.558 -18.546 1.00 95.62 80 GLY A O 1
ATOM 546 N N . ASP A 1 81 ? 10.519 0.447 -20.472 1.00 96.62 81 ASP A N 1
ATOM 547 C CA . ASP A 1 81 ? 11.379 -0.608 -19.908 1.00 96.62 81 ASP A CA 1
ATOM 548 C C . ASP A 1 81 ? 12.876 -0.228 -19.901 1.00 96.62 81 ASP A C 1
ATOM 550 O O . ASP A 1 81 ? 13.765 -1.063 -19.706 1.00 96.62 81 ASP A O 1
ATOM 554 N N . HIS A 1 82 ? 13.202 1.046 -20.140 1.00 96.94 82 HIS A N 1
ATOM 555 C CA . HIS A 1 82 ? 14.583 1.502 -20.240 1.00 96.94 82 HIS A CA 1
ATOM 556 C C . HIS A 1 82 ? 15.191 1.766 -18.856 1.00 96.94 82 HIS A C 1
ATOM 558 O O . HIS A 1 82 ? 15.092 2.870 -18.321 1.00 96.94 82 HIS A O 1
ATOM 564 N N . LEU A 1 83 ? 15.914 0.777 -18.317 1.00 95.81 83 LEU A N 1
ATOM 565 C CA . LEU A 1 83 ? 16.602 0.847 -17.014 1.00 95.81 83 LEU A CA 1
ATOM 566 C C . LEU A 1 83 ? 17.407 2.137 -16.791 1.00 95.81 83 LEU A C 1
ATOM 568 O O . LEU A 1 83 ? 17.335 2.712 -15.708 1.00 95.81 83 LEU A O 1
ATOM 572 N N . HIS A 1 84 ? 18.126 2.622 -17.810 1.00 95.69 84 HIS A N 1
ATOM 573 C CA . HIS A 1 84 ? 18.901 3.862 -17.692 1.00 95.69 84 HIS A CA 1
ATOM 574 C C . HIS A 1 84 ? 18.016 5.087 -17.405 1.00 95.69 84 HIS A C 1
ATOM 576 O O . HIS A 1 84 ? 18.403 5.933 -16.608 1.00 95.69 84 HIS A O 1
ATOM 582 N N . ARG A 1 85 ? 16.814 5.164 -17.996 1.00 95.62 85 ARG A N 1
ATOM 583 C CA . ARG A 1 85 ? 15.860 6.260 -17.758 1.00 95.62 85 ARG A CA 1
ATOM 584 C C . ARG A 1 85 ? 15.190 6.130 -16.398 1.00 95.62 85 ARG A C 1
ATOM 586 O O . ARG A 1 85 ? 15.019 7.126 -15.708 1.00 95.62 85 ARG A O 1
ATOM 593 N N . ILE A 1 86 ? 14.849 4.903 -15.995 1.00 96.56 86 ILE A N 1
ATOM 594 C CA . ILE A 1 86 ? 14.276 4.620 -14.670 1.00 96.56 86 ILE A CA 1
ATOM 595 C C . IL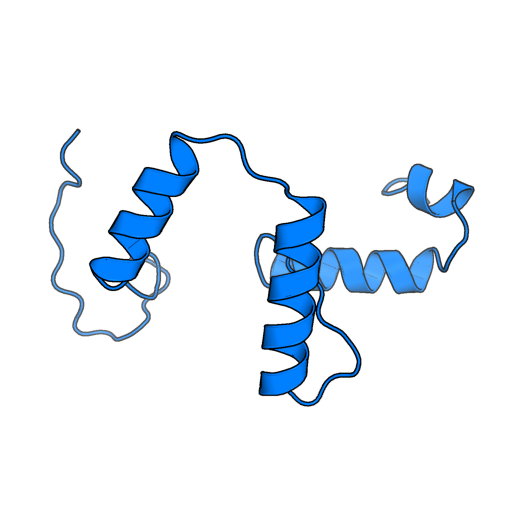E A 1 86 ? 15.230 5.101 -13.569 1.00 96.56 86 ILE A C 1
ATOM 597 O O . ILE A 1 86 ? 14.800 5.774 -12.636 1.00 96.56 86 ILE A O 1
ATOM 601 N N . GLN A 1 87 ? 16.525 4.798 -13.700 1.00 95.31 87 GLN A N 1
ATOM 602 C CA . GLN A 1 87 ? 17.555 5.191 -12.732 1.00 95.31 87 GLN A CA 1
ATOM 603 C C . GLN A 1 87 ? 17.837 6.701 -12.703 1.00 95.31 87 GLN A C 1
ATOM 605 O O . GLN A 1 87 ? 18.368 7.190 -11.710 1.00 95.31 87 GLN A O 1
ATOM 610 N N . GLN A 1 88 ? 17.493 7.431 -13.767 1.00 95.44 88 GLN A N 1
ATOM 611 C CA . GLN A 1 88 ? 17.683 8.881 -13.855 1.00 95.44 88 GLN A CA 1
ATOM 612 C C . GLN A 1 88 ? 16.554 9.679 -13.193 1.00 95.44 88 GLN A C 1
ATOM 614 O O . GLN A 1 88 ? 16.744 10.852 -12.886 1.00 95.44 88 GLN A O 1
ATOM 619 N N . LEU A 1 89 ? 15.396 9.072 -12.909 1.00 93.75 89 LEU A N 1
ATOM 620 C CA . LEU A 1 89 ? 14.296 9.782 -12.257 1.00 93.75 89 LEU A CA 1
ATOM 621 C C . LEU A 1 89 ? 14.701 10.353 -10.882 1.00 93.75 89 LEU A C 1
ATOM 623 O O . LEU A 1 89 ? 15.353 9.666 -10.095 1.00 93.75 89 LEU A O 1
ATOM 627 N N . PRO A 1 90 ? 14.265 11.584 -10.543 1.00 90.75 90 PRO A N 1
ATOM 628 C CA . PRO A 1 90 ? 13.371 12.459 -11.312 1.00 90.75 90 PRO A CA 1
ATOM 629 C C . PRO A 1 90 ? 14.093 13.404 -12.297 1.00 90.75 90 PRO A C 1
ATOM 631 O O . PRO A 1 90 ? 13.455 14.289 -12.860 1.00 90.75 90 PRO A O 1
ATOM 634 N N . GLN A 1 91 ? 15.407 13.264 -12.481 1.00 83.69 91 GLN A N 1
ATOM 635 C CA . GLN A 1 91 ? 16.228 14.091 -13.370 1.00 83.69 91 GLN A CA 1
ATOM 636 C C . GLN A 1 91 ? 16.250 13.486 -14.784 1.00 83.69 91 GLN A C 1
ATOM 638 O O . GLN A 1 91 ? 17.197 12.801 -15.161 1.00 83.69 91 GLN A O 1
ATOM 643 N N . THR A 1 92 ? 15.174 13.697 -15.541 1.00 59.53 92 THR A N 1
ATOM 644 C CA . THR A 1 92 ? 15.061 13.287 -16.956 1.00 59.53 92 THR A CA 1
ATOM 645 C C . THR A 1 92 ? 15.631 14.316 -17.913 1.00 59.53 92 THR A C 1
ATOM 647 O O . THR A 1 92 ? 15.343 15.514 -17.686 1.00 59.53 92 THR A O 1
#

pLDDT: mean 93.33, std 8.03, range [51.38, 98.38]

Secondary structure (DSSP, 8-state):
----S-----SSS-GGGTSSPPPHHHHHHHHHHHTS---HHHHHHHHHHHHHHHHT-S-----SSHHHHHHHHHHHHHHTT-HHHHHHTT--

Organism: NCBI:txid408172

Foldseek 3Di:
DDPPPDDDDPPAQDVVVPGDDDDPVVVVVVVVPVVDDDDPVVVQQVVQVVVCVVVVHPTDGDDPDDVRVVVVVVQCVVCPPPPVSNVCPPPD

InterPro domains:
  IPR015421 Pyridoxal phosphate-dependent transferase, major domain [G3DSA:3.40.640.10] (17-88)